Protein AF-A0A662GH34-F1 (afdb_monomer)

Solvent-accessible surface area (backbone atoms only — not comparable to full-atom values): 7128 Å² total; per-residue (Å²): 141,89,82,89,65,66,66,63,54,53,52,51,56,49,51,50,53,50,49,54,49,26,49,54,30,28,51,54,51,50,50,52,52,58,74,70,44,89,54,64,58,50,78,44,43,48,70,57,45,50,45,43,6,42,35,20,49,77,69,73,48,83,56,62,74,57,32,68,69,44,38,86,78,56,78,74,53,68,89,57,66,36,73,69,48,50,48,52,51,52,54,55,44,53,74,52,37,45,51,46,78,45,78,56,97,93,39,54,25,43,36,36,39,56,94,46,68,58,77,74,74,79,123

Secondary structure (DSSP, 8-state):
----SHHHHHHHHHHHHHHHHHHHHHHHHHHHHHHT-SSSEEEEEHHHHHHHHHHHHHHT---HHHHHHHGGG----TTTSSHHHHHHHHHHHHHHS-EEEEEETTEEEEEEEGGG-------

Sequence (123 aa):
MGRIRVGARMTLSWIEKVQDGVLNYVLKVAECIVAGARSRRVSVRVRSLVRYGYAAYVFGTLDFRRIRGLVSRVEPPSYIANRHFYGRVEEVLARRFDVRFEDRRGFRYAVFNREKVVFARVV

Radius of gyration: 16.09 Å; Cα contacts (8 Å, |Δi|>4): 139; chains: 1; bounding box: 42×28×54 Å

Nearest PDB structures (foldseek):
  6fmo-assembly4_D  TM=3.406E-01  e=3.708E-01  Trypanosoma cruzi
  3khm-assembly1_A  TM=3.613E-01  e=7.297E-01  Trypanosoma cruzi
  2x2n-assembly1_B  TM=3.152E-01  e=7.760E-01  Trypanosoma brucei
  2x2n-assembly2_C  TM=2.816E-01  e=1.436E+00  Trypanosoma brucei
  2wx2-assembly1_A  TM=2.983E-01  e=3.398E+00  Trypanosoma cruzi

Foldseek 3Di:
DDDDDPVVVVVVVVLVVLLVLLLVLLVLLVVVCLVPDPDQKDKDFLVVSSLLSNQCSVVVDSPSVVSVVRSVVDDDDPSSVDPVSSVVSVVVCVVQFPWDWDQDPNTIMTMGGNVDRPPPPPD

Structure (mmCIF, N/CA/C/O backbone):
data_AF-A0A662GH34-F1
#
_entry.id   AF-A0A662GH34-F1
#
loop_
_atom_site.group_PDB
_atom_site.id
_atom_site.type_symbol
_atom_site.label_atom_id
_atom_site.label_alt_id
_atom_site.label_comp_id
_atom_site.label_asym_id
_atom_site.label_entity_id
_atom_site.label_seq_id
_atom_site.pdbx_PDB_ins_code
_atom_site.Cartn_x
_atom_site.Cartn_y
_atom_site.Cartn_z
_atom_site.occupancy
_atom_site.B_iso_or_equiv
_atom_site.auth_seq_id
_atom_site.auth_comp_id
_atom_site.auth_asym_id
_atom_site.auth_atom_id
_atom_site.pdbx_PDB_model_num
ATOM 1 N N . MET A 1 1 ? 21.193 10.870 -38.861 1.00 40.69 1 MET A N 1
ATOM 2 C CA . MET A 1 1 ? 21.584 10.163 -37.619 1.00 40.69 1 MET A CA 1
ATOM 3 C C . MET A 1 1 ? 20.365 10.095 -36.693 1.00 40.69 1 MET A C 1
ATOM 5 O O . MET A 1 1 ? 20.106 11.034 -35.959 1.00 40.69 1 MET A O 1
ATOM 9 N N . GLY A 1 2 ? 19.533 9.056 -36.799 1.00 52.25 2 GLY A N 1
ATOM 10 C CA . GLY A 1 2 ? 18.280 8.946 -36.039 1.00 52.25 2 GLY A CA 1
ATOM 11 C C . GLY A 1 2 ? 18.196 7.592 -35.356 1.00 52.25 2 GLY A C 1
ATOM 12 O O . GLY A 1 2 ? 17.637 6.651 -35.906 1.00 52.25 2 GLY A O 1
ATOM 13 N N . ARG A 1 3 ? 18.795 7.469 -34.174 1.00 49.75 3 ARG A N 1
ATOM 14 C CA . ARG A 1 3 ? 18.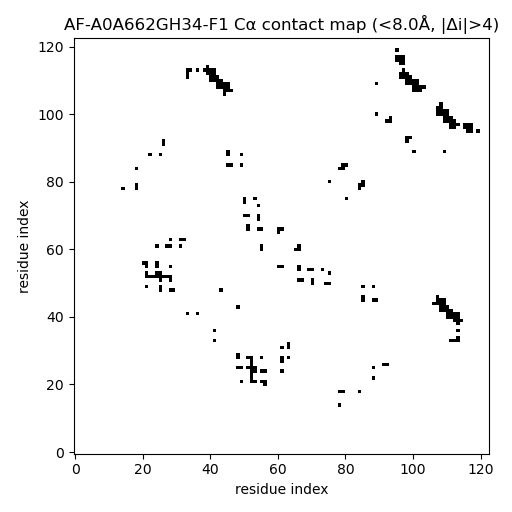610 6.313 -33.293 1.00 49.75 3 ARG A CA 1
ATOM 15 C C . ARG A 1 3 ? 18.230 6.840 -31.911 1.00 49.75 3 ARG A C 1
ATOM 17 O O . ARG A 1 3 ? 18.744 7.869 -31.495 1.00 49.75 3 ARG A O 1
ATOM 24 N N . ILE A 1 4 ? 17.376 6.084 -31.216 1.00 54.41 4 ILE A N 1
ATOM 25 C CA . ILE A 1 4 ? 16.930 6.262 -29.818 1.00 54.41 4 ILE A CA 1
ATOM 26 C C . ILE A 1 4 ? 15.664 7.135 -29.631 1.00 54.41 4 ILE A C 1
ATOM 28 O O . ILE A 1 4 ? 15.720 8.260 -29.152 1.00 54.41 4 ILE A O 1
ATOM 32 N N . ARG A 1 5 ? 14.479 6.578 -29.930 1.00 54.44 5 ARG A N 1
ATOM 33 C CA . ARG A 1 5 ? 13.199 6.990 -29.289 1.00 54.44 5 ARG A CA 1
ATOM 34 C C . ARG A 1 5 ? 12.259 5.826 -28.934 1.00 54.44 5 ARG A C 1
ATOM 36 O O . ARG A 1 5 ? 11.355 6.005 -28.126 1.00 54.44 5 ARG A O 1
ATOM 43 N N . VAL A 1 6 ? 12.481 4.625 -29.479 1.00 57.81 6 VAL A N 1
ATOM 44 C CA . VAL A 1 6 ? 11.587 3.468 -29.268 1.00 57.81 6 VAL A CA 1
ATOM 45 C C . VAL A 1 6 ? 11.796 2.816 -27.892 1.00 57.81 6 VAL A C 1
ATOM 47 O O . VAL A 1 6 ? 10.826 2.561 -27.183 1.00 57.81 6 VAL A O 1
ATOM 50 N N . GLY A 1 7 ? 13.052 2.635 -27.461 1.00 59.22 7 GLY A N 1
ATOM 51 C CA . GLY A 1 7 ? 13.373 1.980 -26.183 1.00 59.22 7 GLY A CA 1
ATOM 52 C C . GLY A 1 7 ? 12.870 2.736 -24.948 1.00 59.22 7 GLY A C 1
ATOM 53 O O . GLY A 1 7 ? 12.301 2.124 -24.052 1.00 59.22 7 GLY A O 1
ATOM 54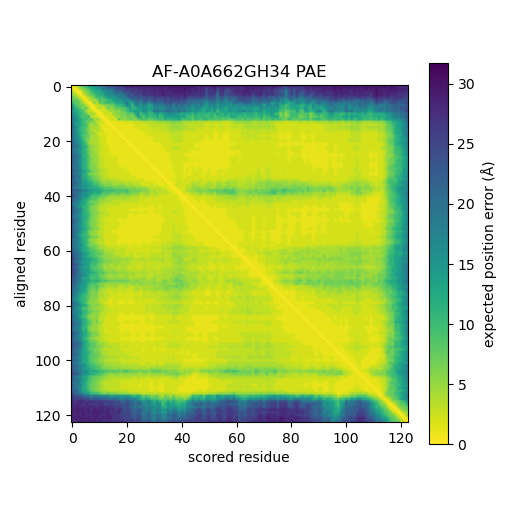 N N . ALA A 1 8 ? 12.991 4.068 -24.932 1.00 63.56 8 ALA A N 1
ATOM 55 C CA . ALA A 1 8 ? 12.528 4.901 -23.818 1.00 63.56 8 ALA A CA 1
ATOM 56 C C . ALA A 1 8 ? 10.994 4.908 -23.672 1.00 63.56 8 ALA A C 1
ATOM 58 O O . ALA A 1 8 ? 10.466 4.929 -22.566 1.00 63.56 8 ALA A O 1
ATOM 59 N N . ARG A 1 9 ? 10.256 4.857 -24.789 1.00 67.44 9 ARG A N 1
ATOM 60 C CA . ARG A 1 9 ? 8.787 4.811 -24.761 1.00 67.44 9 ARG A CA 1
ATOM 61 C C . ARG A 1 9 ? 8.274 3.469 -24.231 1.00 67.44 9 ARG A C 1
ATOM 63 O O . ARG A 1 9 ? 7.294 3.435 -23.494 1.00 67.44 9 ARG A O 1
ATOM 70 N N . MET A 1 10 ? 8.957 2.375 -24.572 1.00 65.88 10 MET A N 1
ATOM 71 C CA . MET A 1 10 ? 8.640 1.041 -24.054 1.00 65.88 10 MET A CA 1
ATOM 72 C C . MET A 1 10 ? 8.950 0.896 -22.562 1.00 65.88 10 MET A C 1
ATOM 74 O O . MET A 1 10 ? 8.146 0.311 -21.838 1.00 65.88 10 MET A O 1
ATOM 78 N N . THR A 1 11 ? 10.077 1.434 -22.084 1.00 72.12 11 THR A N 1
ATOM 79 C CA . THR A 1 11 ? 10.417 1.385 -20.654 1.00 72.12 11 THR A CA 1
ATOM 80 C C . THR A 1 11 ? 9.448 2.208 -19.816 1.00 72.12 11 THR A C 1
ATOM 82 O O . THR A 1 11 ? 9.009 1.727 -18.775 1.00 72.12 11 THR A O 1
ATOM 85 N N . LEU A 1 12 ? 9.043 3.393 -20.288 1.00 76.81 12 LEU A N 1
ATOM 86 C CA . LEU A 1 12 ? 8.003 4.191 -19.632 1.00 76.81 12 LEU A CA 1
ATOM 87 C C . LEU A 1 12 ? 6.668 3.437 -19.567 1.00 76.81 12 LEU A C 1
ATOM 89 O O . LEU A 1 12 ? 6.124 3.292 -18.476 1.00 76.81 12 LEU A O 1
ATOM 93 N N . SER A 1 13 ? 6.212 2.846 -20.679 1.00 85.62 13 SER A N 1
ATOM 94 C CA . SER A 1 13 ? 4.972 2.053 -20.687 1.00 85.62 13 SER A CA 1
ATOM 95 C C . SER A 1 13 ? 5.020 0.867 -19.719 1.00 85.62 13 SER A C 1
ATOM 97 O O . SER A 1 13 ? 4.017 0.529 -19.090 1.00 85.62 13 SER A O 1
ATOM 99 N N . TRP A 1 14 ? 6.173 0.209 -19.591 1.00 90.69 14 TRP A N 1
ATOM 100 C CA . TRP A 1 14 ? 6.320 -0.911 -18.668 1.00 90.69 14 TRP A CA 1
ATOM 101 C C . TRP A 1 14 ? 6.311 -0.450 -17.208 1.00 90.69 14 TRP A C 1
ATOM 103 O O . TRP A 1 14 ? 5.618 -1.053 -16.390 1.00 90.69 14 TRP A O 1
ATOM 113 N N . ILE A 1 15 ? 7.017 0.639 -16.886 1.00 93.06 15 ILE A N 1
ATOM 114 C CA . ILE A 1 15 ? 7.015 1.231 -15.540 1.00 93.06 15 ILE A CA 1
ATOM 115 C C . ILE A 1 15 ? 5.594 1.621 -15.134 1.00 93.06 15 ILE A C 1
ATOM 117 O O . ILE A 1 15 ? 5.190 1.322 -14.014 1.00 93.06 15 ILE A O 1
ATOM 121 N N . GLU A 1 16 ? 4.829 2.238 -16.035 1.00 93.12 16 GLU A N 1
ATOM 122 C CA . GLU A 1 16 ? 3.428 2.598 -15.796 1.00 93.12 16 GLU A CA 1
ATOM 123 C C . GLU A 1 16 ? 2.580 1.361 -15.479 1.00 93.12 16 GLU A C 1
ATOM 125 O O . GLU A 1 16 ? 1.896 1.333 -14.458 1.00 93.12 16 GLU A O 1
ATOM 130 N N . LYS A 1 17 ? 2.708 0.286 -16.269 1.00 94.81 17 LYS A N 1
ATOM 131 C CA . LYS A 1 17 ? 2.001 -0.981 -16.009 1.00 94.81 17 LYS A CA 1
ATOM 132 C C . LYS A 1 17 ? 2.360 -1.586 -14.652 1.00 94.81 17 LYS A C 1
ATOM 134 O O . LYS A 1 17 ? 1.479 -2.071 -13.943 1.00 94.81 17 LYS A O 1
ATOM 139 N N . VAL A 1 18 ? 3.639 -1.559 -14.275 1.00 96.06 18 VAL A N 1
ATOM 140 C CA . VAL A 1 18 ? 4.085 -2.045 -12.961 1.00 96.06 18 VAL A CA 1
ATOM 141 C C . VAL A 1 18 ? 3.531 -1.163 -11.848 1.00 96.06 18 VAL A C 1
ATOM 143 O O . VAL A 1 18 ? 3.019 -1.685 -10.861 1.00 96.06 18 VAL A O 1
ATOM 146 N N . GLN A 1 19 ? 3.592 0.161 -12.000 1.00 97.44 19 GLN A N 1
ATOM 147 C CA . GLN A 1 19 ? 3.021 1.106 -11.043 1.00 97.44 19 GLN A CA 1
ATOM 148 C C . GLN A 1 19 ? 1.528 0.852 -10.839 1.00 97.44 19 GLN A C 1
ATOM 150 O O . GLN A 1 19 ? 1.092 0.753 -9.695 1.00 97.44 19 GLN A O 1
ATOM 155 N N . ASP A 1 20 ? 0.760 0.690 -11.912 1.00 97.56 20 ASP A N 1
ATOM 156 C CA . ASP A 1 20 ? -0.678 0.430 -11.836 1.00 97.56 20 ASP A CA 1
ATOM 157 C C . ASP A 1 20 ? -0.976 -0.926 -11.179 1.00 97.56 20 ASP A C 1
ATOM 159 O O . ASP A 1 20 ? -1.871 -1.036 -10.336 1.00 97.56 20 ASP A O 1
ATOM 163 N N . GLY A 1 21 ? -0.170 -1.949 -11.483 1.00 97.62 21 GLY A N 1
ATOM 164 C CA . GLY A 1 21 ? -0.228 -3.246 -10.813 1.00 97.62 21 GLY A CA 1
ATOM 165 C C . GLY A 1 21 ? 0.009 -3.129 -9.305 1.00 97.62 21 GLY A C 1
ATOM 166 O O . GLY A 1 21 ? -0.812 -3.584 -8.507 1.00 97.62 21 GLY A O 1
ATOM 167 N N . VAL A 1 22 ? 1.092 -2.466 -8.899 1.00 97.88 22 VAL A N 1
ATOM 168 C CA . VAL A 1 22 ? 1.426 -2.234 -7.485 1.00 97.88 22 VAL A CA 1
ATOM 169 C C . VAL A 1 22 ? 0.346 -1.400 -6.797 1.00 97.88 22 VAL A C 1
ATOM 171 O O . VAL A 1 22 ? -0.037 -1.717 -5.674 1.00 97.88 22 VAL A O 1
ATOM 174 N N . LEU A 1 23 ? -0.189 -0.377 -7.464 1.00 98.06 23 LEU A N 1
ATOM 175 C CA . LEU A 1 23 ? -1.257 0.478 -6.947 1.00 98.06 23 LEU A CA 1
ATOM 176 C C . LEU A 1 23 ? -2.527 -0.328 -6.643 1.00 98.06 23 LEU A C 1
ATOM 178 O O . LEU A 1 23 ? -3.121 -0.171 -5.577 1.00 98.06 23 LEU A O 1
ATOM 182 N N . ASN A 1 24 ? -2.903 -1.254 -7.528 1.00 97.50 24 ASN A N 1
ATOM 183 C CA . ASN A 1 24 ? -4.024 -2.162 -7.297 1.00 97.50 24 ASN A CA 1
ATOM 184 C C . ASN A 1 24 ? -3.795 -3.058 -6.067 1.00 97.50 24 ASN A C 1
ATOM 186 O O . ASN A 1 24 ? -4.688 -3.228 -5.238 1.00 97.50 24 ASN A O 1
ATOM 190 N N . TYR A 1 25 ? -2.586 -3.602 -5.901 1.00 97.81 25 TYR A N 1
ATOM 191 C CA . TYR A 1 25 ? -2.250 -4.386 -4.709 1.00 97.81 25 TYR A CA 1
ATOM 192 C C . TYR A 1 25 ? -2.218 -3.538 -3.432 1.00 97.81 25 TYR A C 1
ATOM 194 O O . TYR A 1 25 ? -2.673 -4.008 -2.393 1.00 97.81 25 TYR A O 1
ATOM 202 N N . VAL A 1 26 ? -1.754 -2.287 -3.496 1.00 97.75 26 VAL A N 1
ATOM 203 C CA . VAL A 1 26 ? -1.840 -1.332 -2.379 1.00 97.75 26 VAL A CA 1
ATOM 204 C C . VAL A 1 26 ? -3.290 -1.153 -1.926 1.00 97.75 26 VAL A C 1
ATOM 206 O O . VAL A 1 26 ? -3.561 -1.246 -0.728 1.00 97.75 26 VAL A O 1
ATOM 209 N N . LEU A 1 27 ? -4.222 -0.953 -2.865 1.00 96.62 27 LEU A N 1
ATOM 210 C CA . LEU A 1 27 ? -5.648 -0.818 -2.556 1.00 96.62 27 LE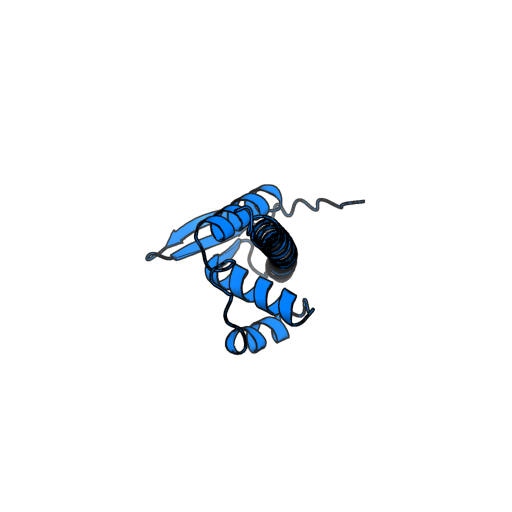U A CA 1
ATOM 211 C C . LEU A 1 27 ? -6.201 -2.081 -1.891 1.00 96.62 27 LEU A C 1
ATOM 213 O O . LEU A 1 27 ? -6.794 -1.988 -0.822 1.00 96.62 27 LEU A O 1
ATOM 217 N N . LYS A 1 28 ? -5.944 -3.262 -2.461 1.00 95.81 28 LYS A N 1
ATOM 218 C CA . LYS A 1 28 ? -6.404 -4.542 -1.896 1.00 95.81 28 LYS A CA 1
ATOM 219 C C . LYS A 1 28 ? -5.843 -4.795 -0.496 1.00 95.81 28 LYS A C 1
ATOM 221 O O . LYS A 1 28 ? -6.565 -5.224 0.398 1.00 95.81 28 LYS A O 1
ATOM 226 N N . VAL A 1 29 ? -4.565 -4.486 -0.270 1.00 95.88 29 VAL A N 1
ATOM 227 C CA . VAL A 1 29 ? -3.955 -4.586 1.063 1.00 95.88 29 VAL A CA 1
ATOM 228 C C . VAL A 1 29 ? -4.612 -3.610 2.040 1.00 95.88 29 VAL A C 1
ATOM 230 O O . VAL A 1 29 ? -4.871 -3.987 3.182 1.00 95.88 29 VAL A O 1
ATOM 233 N N . ALA A 1 30 ? -4.908 -2.379 1.614 1.00 95.31 30 ALA A N 1
ATOM 234 C CA . ALA A 1 30 ? -5.636 -1.422 2.441 1.00 95.31 30 ALA A CA 1
ATOM 235 C C . ALA A 1 30 ? -7.035 -1.947 2.810 1.00 95.31 30 ALA A C 1
ATOM 237 O O . ALA A 1 30 ? -7.399 -1.893 3.984 1.00 95.31 30 ALA A O 1
ATOM 238 N N . GLU A 1 31 ? -7.773 -2.540 1.862 1.00 93.38 31 GLU A N 1
ATOM 239 C CA . GLU A 1 31 ? -9.062 -3.200 2.131 1.00 93.38 31 GLU A CA 1
ATOM 240 C C . GLU A 1 31 ? -8.919 -4.304 3.180 1.00 93.38 31 GLU A C 1
ATOM 242 O O . GLU A 1 31 ? -9.673 -4.319 4.151 1.00 93.38 31 GLU A O 1
ATOM 247 N N . CYS A 1 32 ? -7.918 -5.182 3.050 1.00 92.56 32 CYS A N 1
ATOM 248 C CA . CYS A 1 32 ? -7.662 -6.236 4.033 1.00 92.56 32 CYS A CA 1
ATOM 249 C C . CYS A 1 32 ? -7.363 -5.671 5.431 1.00 92.56 32 CYS A C 1
ATOM 251 O O . CYS A 1 32 ? -7.860 -6.198 6.428 1.00 92.56 32 CYS A O 1
ATOM 253 N N . ILE A 1 33 ? -6.566 -4.600 5.520 1.00 92.19 33 ILE A N 1
ATOM 254 C CA . ILE A 1 33 ? -6.236 -3.954 6.797 1.00 92.19 33 ILE A CA 1
ATOM 255 C C . ILE A 1 33 ? -7.490 -3.344 7.433 1.00 92.19 33 ILE A C 1
ATOM 257 O O . ILE A 1 33 ? -7.727 -3.551 8.623 1.00 92.19 33 ILE A O 1
ATOM 261 N N . VAL A 1 34 ? -8.289 -2.607 6.659 1.00 92.00 34 VAL A N 1
ATOM 262 C CA . VAL A 1 34 ? -9.503 -1.941 7.153 1.00 92.00 34 VAL A CA 1
ATOM 263 C C . VAL A 1 34 ? -10.573 -2.963 7.542 1.00 92.00 34 VAL A C 1
ATOM 265 O O . VAL A 1 34 ? -11.175 -2.836 8.607 1.00 92.00 34 VAL A O 1
ATOM 268 N N . ALA A 1 35 ? -10.779 -4.008 6.739 1.00 88.62 35 ALA A N 1
ATOM 269 C CA . ALA A 1 35 ? -11.742 -5.069 7.031 1.00 88.62 35 ALA A CA 1
ATOM 270 C C . ALA A 1 35 ? -11.343 -5.900 8.264 1.00 88.62 35 ALA A C 1
ATOM 272 O O . ALA A 1 35 ? -12.202 -6.280 9.059 1.00 88.62 35 ALA A O 1
ATOM 273 N N . GLY A 1 36 ? -10.042 -6.152 8.455 1.00 88.12 36 GLY A N 1
ATOM 274 C CA . GLY A 1 36 ? -9.503 -6.882 9.608 1.00 88.12 36 GLY A CA 1
ATOM 275 C C . GLY A 1 36 ? -9.341 -6.044 10.883 1.00 88.12 36 GLY A C 1
ATOM 276 O O . GLY A 1 36 ? -8.965 -6.576 11.931 1.00 88.12 36 GLY A O 1
ATOM 277 N N . ALA A 1 37 ? -9.596 -4.737 10.819 1.00 88.06 37 ALA A N 1
ATOM 278 C CA . ALA A 1 37 ? -9.429 -3.820 11.935 1.00 88.06 37 ALA A CA 1
ATOM 279 C C . ALA A 1 37 ? -10.462 -4.048 13.049 1.00 88.06 37 ALA A C 1
ATOM 281 O O . ALA A 1 37 ? -11.670 -3.984 12.818 1.00 88.06 37 ALA A O 1
ATOM 282 N N . ARG A 1 38 ? -9.996 -4.213 14.294 1.00 86.50 38 ARG A N 1
ATOM 283 C CA . ARG A 1 38 ? -10.881 -4.237 15.478 1.00 86.50 38 ARG A CA 1
ATOM 284 C C . ARG A 1 38 ? -11.341 -2.839 15.897 1.00 86.50 38 ARG A C 1
ATOM 286 O O . ARG A 1 38 ? -12.461 -2.677 16.365 1.00 86.50 38 ARG A O 1
ATOM 293 N N . SER A 1 39 ? -10.482 -1.839 15.723 1.00 87.25 39 SER A N 1
ATOM 294 C CA . SER A 1 39 ? -10.761 -0.450 16.089 1.00 87.25 39 SER A CA 1
ATOM 295 C C . SER A 1 39 ? -11.572 0.269 15.011 1.00 87.25 39 SER A C 1
ATOM 297 O O . SER A 1 39 ? -11.429 -0.019 13.824 1.00 87.25 39 SER A O 1
ATOM 299 N N . ARG A 1 40 ? -12.362 1.275 15.417 1.00 87.44 40 ARG A N 1
ATOM 300 C CA . ARG A 1 40 ? -13.088 2.164 14.486 1.00 87.44 40 ARG A CA 1
ATOM 301 C C . ARG A 1 40 ? -12.152 2.924 13.545 1.00 87.44 40 ARG A C 1
ATOM 303 O O . ARG A 1 40 ? -12.512 3.199 12.407 1.00 87.44 40 ARG A O 1
ATOM 310 N N . ARG A 1 41 ? -10.945 3.242 14.024 1.00 92.19 41 ARG A N 1
ATOM 311 C CA . ARG A 1 41 ? -9.889 3.902 13.253 1.00 92.19 41 ARG A CA 1
ATOM 312 C C . ARG A 1 41 ? -8.647 3.031 13.181 1.00 92.19 41 ARG A C 1
ATOM 314 O O . ARG A 1 41 ? -8.249 2.447 14.189 1.00 92.19 41 ARG A O 1
ATOM 321 N N . VAL A 1 42 ? -8.005 3.010 12.016 1.00 94.75 42 VAL A N 1
ATOM 322 C CA . VAL A 1 42 ? -6.704 2.363 11.810 1.00 94.75 42 VAL A CA 1
ATOM 323 C C . VAL A 1 42 ? -5.759 3.306 11.094 1.00 94.75 42 VAL A C 1
ATOM 325 O O . VAL A 1 42 ? -6.094 3.874 10.063 1.00 94.75 42 VAL A O 1
ATOM 328 N N . SER A 1 43 ? -4.556 3.456 11.642 1.00 95.38 43 SER A N 1
ATOM 329 C CA . SER A 1 43 ? -3.495 4.269 11.052 1.00 95.38 43 SER A CA 1
ATOM 330 C C . SER A 1 43 ? -2.392 3.377 10.495 1.00 95.38 43 SER A C 1
ATOM 332 O O . SER A 1 43 ? -1.852 2.534 11.210 1.00 95.38 43 SER A O 1
ATOM 334 N N . VAL A 1 44 ? -2.007 3.598 9.241 1.00 95.88 44 VAL A N 1
ATOM 335 C CA . VAL A 1 44 ? -0.891 2.902 8.584 1.00 95.88 44 VAL A CA 1
ATOM 336 C C . VAL A 1 44 ? 0.009 3.936 7.927 1.00 95.88 44 VAL A C 1
ATOM 338 O O . VAL A 1 44 ? -0.476 4.859 7.281 1.00 95.88 44 VAL A O 1
ATOM 341 N N . ARG A 1 45 ? 1.333 3.806 8.064 1.00 97.31 45 ARG A N 1
ATOM 342 C CA . ARG A 1 45 ? 2.263 4.669 7.315 1.00 97.31 45 ARG A CA 1
ATOM 343 C C . ARG A 1 45 ? 2.085 4.425 5.821 1.00 97.31 45 ARG A C 1
ATOM 345 O O . ARG A 1 45 ? 2.134 3.270 5.398 1.00 97.31 45 ARG A O 1
ATOM 352 N N . VAL A 1 46 ? 1.999 5.489 5.023 1.00 97.75 46 VAL A N 1
ATOM 353 C CA . VAL A 1 46 ? 1.878 5.379 3.556 1.00 97.75 46 VAL A CA 1
ATOM 354 C C . VAL A 1 46 ? 3.050 4.573 2.988 1.00 97.75 46 VAL A C 1
ATOM 356 O O . VAL A 1 46 ? 2.849 3.631 2.228 1.00 97.75 46 VAL A O 1
ATOM 359 N N . ARG A 1 47 ? 4.275 4.829 3.471 1.00 96.31 47 ARG A N 1
ATOM 360 C CA . ARG A 1 47 ? 5.473 4.050 3.109 1.00 96.31 47 ARG A CA 1
ATOM 361 C C . ARG A 1 47 ? 5.331 2.554 3.386 1.00 96.31 47 ARG A C 1
ATOM 363 O O . ARG A 1 47 ? 5.732 1.741 2.559 1.00 96.31 47 ARG A O 1
ATOM 370 N N . SER A 1 48 ? 4.781 2.179 4.539 1.00 96.12 48 SER A N 1
ATOM 371 C CA . SER A 1 48 ? 4.576 0.767 4.878 1.00 96.12 48 SER A CA 1
ATOM 372 C C . SER A 1 48 ? 3.530 0.135 3.971 1.00 96.12 48 SER A C 1
ATOM 374 O O . SER A 1 48 ? 3.735 -0.976 3.497 1.00 96.12 48 SER A O 1
ATOM 376 N N . LEU A 1 49 ? 2.450 0.859 3.681 1.00 96.69 49 LEU A N 1
ATOM 377 C CA . LEU A 1 49 ? 1.398 0.388 2.791 1.00 96.69 49 LEU A CA 1
ATOM 378 C C . LEU A 1 49 ? 1.919 0.157 1.363 1.00 96.69 49 LEU A C 1
ATOM 380 O O . LEU A 1 49 ? 1.642 -0.889 0.783 1.00 96.69 49 LEU A O 1
ATOM 384 N N . VAL A 1 50 ? 2.756 1.063 0.843 1.00 97.81 50 VAL A N 1
ATOM 385 C CA . VAL A 1 50 ? 3.452 0.887 -0.444 1.00 97.81 50 VAL A CA 1
ATOM 386 C C . VAL A 1 50 ? 4.348 -0.351 -0.426 1.00 97.81 50 VAL A C 1
ATOM 388 O O . VAL A 1 50 ? 4.299 -1.151 -1.356 1.00 97.81 50 VAL A O 1
ATOM 391 N N . ARG A 1 51 ? 5.134 -0.560 0.642 1.00 97.12 51 ARG A N 1
ATOM 392 C CA . ARG A 1 51 ? 5.971 -1.766 0.776 1.00 97.12 51 ARG A CA 1
ATOM 393 C C . ARG A 1 51 ? 5.136 -3.046 0.800 1.00 97.12 51 ARG A C 1
ATOM 395 O O . ARG A 1 51 ? 5.515 -4.017 0.152 1.00 97.12 51 ARG A O 1
ATOM 402 N N . TYR A 1 52 ? 4.010 -3.047 1.513 1.00 97.06 52 TYR A N 1
ATOM 4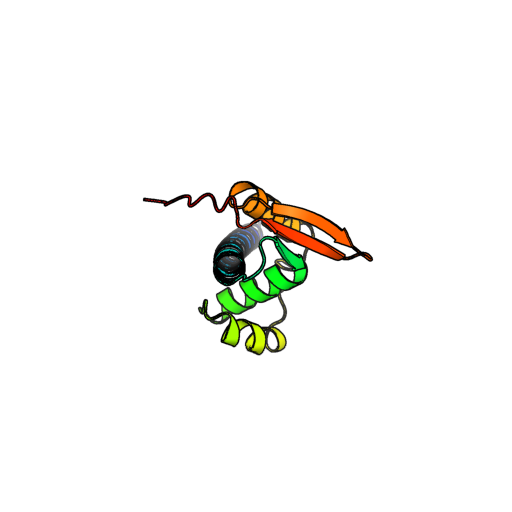03 C CA . TYR A 1 52 ? 3.098 -4.190 1.535 1.00 97.06 52 TYR A CA 1
ATOM 404 C C . TYR A 1 52 ? 2.491 -4.457 0.158 1.00 97.06 52 TYR A C 1
ATOM 406 O O . TYR A 1 52 ? 2.503 -5.602 -0.281 1.00 97.06 52 TYR A O 1
ATOM 414 N N . GLY A 1 53 ? 2.019 -3.422 -0.541 1.00 97.38 53 GLY A N 1
ATOM 415 C CA . GLY A 1 53 ? 1.467 -3.560 -1.888 1.00 97.38 53 GLY A CA 1
ATOM 416 C C . GLY A 1 53 ? 2.499 -4.033 -2.912 1.00 97.38 53 GLY A C 1
ATOM 417 O O . GLY A 1 53 ? 2.198 -4.909 -3.714 1.00 97.38 53 GLY A O 1
ATOM 418 N N . TYR A 1 54 ? 3.739 -3.536 -2.845 1.00 97.94 54 TYR A N 1
ATOM 419 C CA . TYR A 1 54 ? 4.819 -4.003 -3.718 1.00 97.94 54 TYR A CA 1
ATOM 420 C C . TYR A 1 54 ? 5.176 -5.470 -3.453 1.00 97.94 54 TYR A C 1
ATOM 422 O O . TYR A 1 54 ? 5.269 -6.256 -4.390 1.00 97.94 54 TYR A O 1
ATOM 430 N N . ALA A 1 55 ? 5.312 -5.870 -2.185 1.00 97.38 55 ALA A N 1
ATOM 431 C CA . ALA A 1 55 ? 5.548 -7.271 -1.841 1.00 97.38 55 ALA A CA 1
ATOM 432 C C . ALA A 1 55 ? 4.391 -8.169 -2.305 1.00 97.38 55 ALA A C 1
ATOM 434 O O . ALA A 1 55 ? 4.623 -9.209 -2.915 1.00 97.38 55 ALA A O 1
ATOM 435 N N . ALA A 1 56 ? 3.148 -7.749 -2.079 1.00 97.12 56 ALA A N 1
ATOM 436 C CA . ALA A 1 56 ? 1.963 -8.464 -2.541 1.00 97.12 56 ALA A CA 1
ATOM 437 C C . ALA A 1 56 ? 1.936 -8.624 -4.071 1.00 97.12 56 ALA A C 1
ATOM 439 O O . ALA A 1 56 ? 1.621 -9.706 -4.559 1.00 97.12 56 ALA A O 1
ATOM 440 N N . TYR A 1 57 ? 2.329 -7.583 -4.813 1.00 97.44 57 TYR A N 1
ATOM 441 C CA . TYR A 1 57 ? 2.463 -7.611 -6.270 1.00 97.44 57 TYR A CA 1
ATOM 442 C C . TYR A 1 57 ? 3.539 -8.599 -6.735 1.00 97.44 57 TYR A C 1
ATOM 444 O O . TYR A 1 57 ? 3.261 -9.442 -7.583 1.00 97.44 57 TYR A O 1
ATOM 452 N N . VAL A 1 58 ? 4.743 -8.539 -6.153 1.00 96.38 58 VAL A N 1
ATOM 453 C CA . VAL A 1 58 ? 5.870 -9.413 -6.526 1.00 96.38 58 VAL A CA 1
ATOM 454 C C . VAL A 1 58 ? 5.573 -10.882 -6.221 1.00 96.38 58 VAL A C 1
ATOM 456 O O . VAL A 1 58 ? 5.890 -11.753 -7.025 1.00 96.38 58 VAL A O 1
ATOM 459 N N . PHE A 1 59 ? 4.962 -11.165 -5.069 1.00 95.06 59 PHE A N 1
ATOM 460 C CA . PHE A 1 59 ? 4.705 -12.534 -4.611 1.00 95.06 59 PHE A CA 1
ATOM 461 C C . PHE A 1 59 ? 3.299 -13.054 -4.950 1.00 95.06 59 PHE A C 1
ATOM 463 O O . PHE A 1 59 ? 2.972 -14.181 -4.586 1.00 95.06 59 PHE A O 1
ATOM 470 N N . GLY A 1 60 ? 2.456 -12.251 -5.606 1.00 94.50 60 GLY A N 1
ATOM 471 C CA . GLY A 1 60 ? 1.115 -12.650 -6.040 1.00 94.50 60 GLY A CA 1
ATOM 472 C C . GLY A 1 60 ? 0.182 -13.080 -4.903 1.00 94.50 60 GLY A C 1
ATOM 473 O O . GLY A 1 60 ? -0.589 -14.023 -5.064 1.00 94.50 60 GLY A O 1
ATOM 474 N N . THR A 1 61 ? 0.257 -12.442 -3.730 1.00 92.88 61 THR A N 1
ATOM 475 C CA . THR A 1 61 ? -0.524 -12.855 -2.550 1.00 92.88 61 THR A CA 1
ATOM 476 C C . THR A 1 61 ? -1.170 -11.680 -1.827 1.00 92.88 61 THR A C 1
ATOM 478 O O . THR A 1 61 ? -0.586 -10.606 -1.733 1.00 92.88 61 THR A O 1
ATOM 481 N N . LEU A 1 62 ? -2.373 -11.902 -1.288 1.00 91.38 62 LEU A N 1
ATOM 482 C CA . LEU A 1 62 ? -3.107 -10.965 -0.426 1.00 91.38 62 LEU A CA 1
ATOM 483 C C . LEU A 1 62 ? -3.184 -11.441 1.032 1.00 91.38 62 LEU A C 1
ATOM 485 O O . LEU A 1 62 ? -3.811 -10.785 1.863 1.00 91.38 62 LEU A O 1
ATOM 489 N N . ASP A 1 63 ? -2.539 -12.562 1.371 1.00 89.94 63 ASP A N 1
ATOM 490 C CA . ASP A 1 63 ? -2.443 -13.002 2.762 1.00 89.94 63 ASP A CA 1
ATOM 491 C C . ASP A 1 63 ? -1.560 -12.017 3.537 1.00 89.94 63 ASP A C 1
ATOM 493 O O . ASP A 1 63 ? -0.328 -12.057 3.480 1.00 89.94 63 ASP A O 1
ATOM 497 N N . PHE A 1 64 ? -2.201 -11.122 4.289 1.00 85.12 64 PHE A N 1
ATOM 498 C CA . PHE A 1 64 ? -1.517 -10.059 5.016 1.00 85.12 64 PHE A CA 1
ATOM 499 C C . PHE A 1 64 ? -0.509 -10.580 6.051 1.00 85.12 64 PHE A C 1
ATOM 501 O O . PHE A 1 64 ? 0.495 -9.915 6.325 1.00 85.12 64 PHE A O 1
ATOM 508 N N . ARG A 1 65 ? -0.716 -11.778 6.621 1.00 86.50 65 ARG A N 1
ATOM 509 C CA . ARG A 1 65 ? 0.265 -12.379 7.539 1.00 86.50 65 ARG A CA 1
ATOM 510 C C . ARG A 1 65 ? 1.535 -12.748 6.782 1.00 86.50 65 ARG A C 1
ATOM 512 O O . ARG A 1 65 ? 2.622 -12.410 7.249 1.00 86.50 65 ARG A O 1
ATOM 519 N N . ARG A 1 66 ? 1.396 -13.355 5.600 1.00 89.00 66 ARG A N 1
ATOM 520 C CA . ARG A 1 66 ? 2.527 -13.669 4.715 1.00 89.00 66 ARG A CA 1
ATOM 521 C C . ARG A 1 66 ? 3.209 -12.409 4.199 1.00 89.00 66 ARG A C 1
ATOM 523 O O . ARG A 1 66 ? 4.424 -12.301 4.323 1.00 89.00 66 ARG A O 1
ATOM 530 N N . ILE A 1 67 ? 2.447 -11.426 3.712 1.00 91.81 67 ILE A N 1
ATOM 531 C CA . ILE A 1 67 ? 2.988 -10.158 3.193 1.00 91.81 67 ILE A CA 1
ATOM 532 C C . ILE A 1 67 ? 3.918 -9.500 4.218 1.00 91.81 67 ILE A C 1
ATOM 534 O O . ILE A 1 67 ? 5.029 -9.106 3.867 1.00 91.81 67 ILE A O 1
ATOM 538 N N . ARG A 1 68 ? 3.513 -9.424 5.496 1.00 86.56 68 ARG A N 1
ATOM 539 C CA . ARG A 1 68 ? 4.351 -8.830 6.554 1.00 86.56 68 ARG A CA 1
ATOM 540 C C . ARG A 1 68 ? 5.711 -9.518 6.705 1.00 86.56 68 ARG A C 1
ATOM 542 O O . ARG A 1 68 ? 6.692 -8.821 6.939 1.00 86.56 68 ARG A O 1
ATOM 549 N N . GLY A 1 69 ? 5.773 -10.841 6.545 1.00 89.81 69 GLY A N 1
ATOM 550 C CA . GLY A 1 69 ? 7.028 -11.600 6.577 1.00 89.81 69 GLY A CA 1
ATOM 551 C C . GLY A 1 69 ? 7.860 -11.487 5.294 1.00 89.81 69 GLY A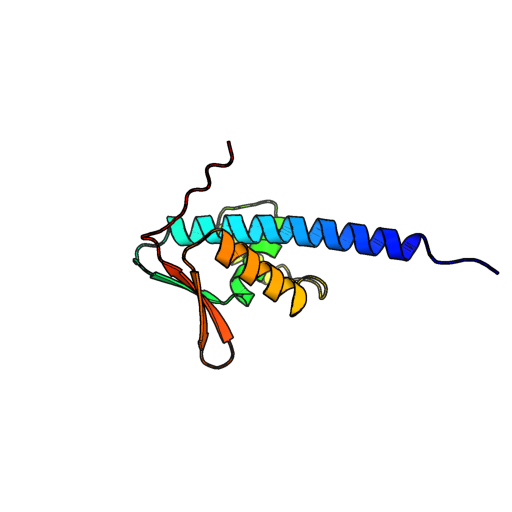 C 1
ATOM 552 O O . GLY A 1 69 ? 9.069 -11.687 5.330 1.00 89.81 69 GLY A O 1
ATOM 553 N N . LEU A 1 70 ? 7.231 -11.148 4.165 1.00 90.50 70 LEU A N 1
ATOM 554 C CA . LEU A 1 70 ? 7.8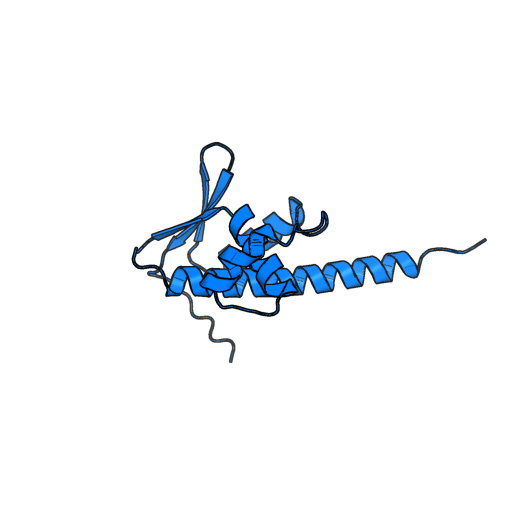85 -11.042 2.857 1.00 90.50 70 LEU A CA 1
ATOM 555 C C . LEU A 1 70 ? 8.491 -9.660 2.583 1.00 90.50 70 LEU A C 1
ATOM 557 O O . LEU A 1 70 ? 9.393 -9.547 1.760 1.00 90.50 70 LEU A O 1
ATOM 561 N N . VAL A 1 71 ? 8.047 -8.611 3.279 1.00 90.62 71 VAL A N 1
ATOM 562 C CA . VAL A 1 71 ? 8.520 -7.227 3.060 1.00 90.62 71 VAL A CA 1
ATOM 563 C C . VAL A 1 71 ? 10.020 -7.047 3.287 1.00 90.62 71 VAL A C 1
ATOM 565 O O . VAL A 1 71 ? 10.622 -6.171 2.670 1.00 90.62 71 VAL A O 1
ATOM 568 N N . SER A 1 72 ? 10.638 -7.854 4.149 1.00 86.50 72 SER A N 1
ATOM 569 C CA . SER A 1 72 ? 12.092 -7.833 4.360 1.00 86.50 72 SER A CA 1
ATOM 570 C C . SER A 1 72 ? 12.882 -8.426 3.191 1.00 86.50 72 SER A C 1
ATOM 572 O O . SER A 1 72 ? 14.083 -8.204 3.105 1.00 86.50 72 SER A O 1
ATOM 574 N N . ARG A 1 73 ? 12.227 -9.169 2.289 1.00 89.44 73 ARG A N 1
ATOM 575 C CA . ARG A 1 73 ? 12.858 -9.846 1.145 1.00 89.44 73 ARG A CA 1
ATOM 576 C C . ARG A 1 73 ? 12.821 -9.023 -0.140 1.00 89.44 73 ARG A C 1
ATOM 578 O O . ARG A 1 73 ? 13.401 -9.445 -1.133 1.00 89.44 73 ARG A O 1
ATOM 585 N N . VAL A 1 74 ? 12.110 -7.894 -0.144 1.00 90.69 74 VAL A N 1
ATOM 586 C CA . VAL A 1 74 ? 11.935 -7.052 -1.332 1.00 90.69 74 VAL A CA 1
ATOM 587 C C . VAL A 1 74 ? 12.063 -5.571 -0.993 1.00 90.69 74 VAL A C 1
ATOM 589 O O . VAL A 1 74 ? 11.448 -5.058 -0.054 1.00 90.69 74 VAL A O 1
ATOM 592 N N . GLU A 1 75 ? 12.835 -4.871 -1.815 1.00 91.94 75 GLU A N 1
ATOM 593 C CA . GLU A 1 75 ? 12.976 -3.419 -1.776 1.00 91.94 75 GLU A CA 1
ATOM 594 C C . GLU A 1 75 ? 12.209 -2.837 -2.974 1.00 91.94 75 GLU A C 1
ATOM 596 O O . GLU A 1 75 ? 12.467 -3.241 -4.114 1.00 91.94 75 GLU A O 1
ATOM 601 N N . PRO A 1 76 ? 11.243 -1.923 -2.766 1.00 94.31 76 PRO A N 1
ATOM 602 C CA . PRO A 1 76 ? 10.589 -1.259 -3.882 1.00 94.31 76 PRO A CA 1
ATOM 603 C C . PRO A 1 76 ? 11.607 -0.443 -4.697 1.00 94.31 76 PRO A C 1
ATOM 605 O O . PRO A 1 76 ? 12.351 0.349 -4.115 1.00 94.31 76 PRO A O 1
ATOM 608 N N . PRO A 1 77 ? 11.633 -0.582 -6.031 1.00 95.88 77 PRO A N 1
ATOM 609 C CA . PRO A 1 77 ? 12.545 0.165 -6.890 1.00 95.88 77 PRO A CA 1
ATOM 610 C C . PRO A 1 77 ? 12.208 1.661 -6.879 1.00 95.88 77 PRO A C 1
ATOM 612 O O . PRO A 1 77 ? 11.101 2.058 -6.513 1.00 95.88 77 PRO A O 1
ATOM 615 N N . SER A 1 78 ? 13.137 2.510 -7.325 1.00 95.25 78 SER A N 1
ATOM 616 C CA . SER A 1 78 ? 13.003 3.978 -7.272 1.00 95.25 78 SER A CA 1
ATOM 617 C C . SER A 1 78 ? 11.755 4.517 -7.983 1.00 95.25 78 SER A C 1
ATOM 619 O O . SER A 1 78 ? 11.151 5.482 -7.516 1.00 95.25 78 SER A O 1
ATOM 621 N N . TYR A 1 79 ? 11.293 3.866 -9.054 1.00 94.25 79 TYR A N 1
ATOM 622 C CA . TYR A 1 79 ? 10.054 4.233 -9.749 1.00 94.25 79 TYR A CA 1
ATOM 623 C C . TYR A 1 79 ? 8.769 3.889 -8.964 1.00 94.25 79 TYR A C 1
ATOM 625 O O . TYR A 1 79 ? 7.698 4.355 -9.338 1.00 94.25 79 TYR A O 1
ATOM 633 N N . ILE A 1 80 ? 8.861 3.153 -7.852 1.00 97.25 80 ILE A N 1
ATOM 634 C CA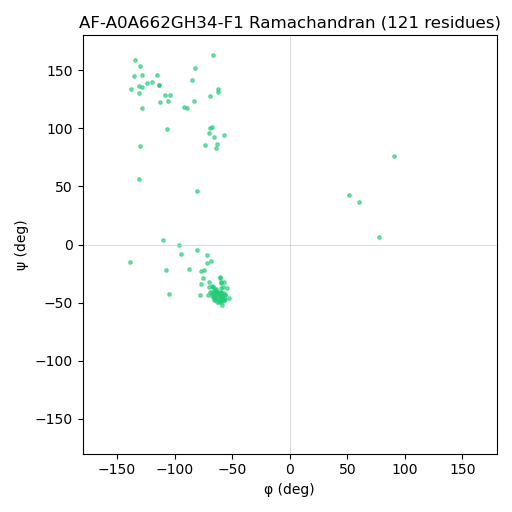 . ILE A 1 80 ? 7.795 2.971 -6.847 1.00 97.25 80 ILE A CA 1
ATOM 635 C C . ILE A 1 80 ? 8.095 3.804 -5.591 1.00 97.25 80 ILE A C 1
ATOM 637 O O . ILE A 1 80 ? 7.214 4.449 -5.027 1.00 97.25 80 ILE A O 1
ATOM 641 N N . ALA A 1 81 ? 9.352 3.817 -5.146 1.00 95.38 81 ALA A N 1
ATOM 642 C CA . ALA A 1 81 ? 9.820 4.492 -3.941 1.00 95.38 81 ALA A CA 1
ATOM 643 C C . ALA A 1 81 ? 10.052 6.009 -4.132 1.00 95.38 81 ALA A C 1
ATOM 645 O O . ALA A 1 81 ? 11.081 6.532 -3.713 1.00 95.38 81 ALA A O 1
ATOM 646 N N . ASN A 1 82 ? 9.113 6.729 -4.757 1.00 95.62 82 ASN A N 1
ATOM 647 C CA . ASN A 1 82 ? 9.237 8.167 -5.033 1.00 95.62 82 ASN A CA 1
ATOM 648 C C . ASN A 1 82 ? 7.968 8.962 -4.695 1.00 95.62 82 ASN A C 1
ATOM 650 O O . ASN A 1 82 ? 6.863 8.428 -4.670 1.00 95.62 82 ASN A O 1
ATOM 654 N N . ARG A 1 83 ? 8.125 10.278 -4.502 1.00 95.44 83 ARG A N 1
ATOM 655 C CA . ARG A 1 83 ? 7.038 11.189 -4.106 1.00 95.44 83 ARG A CA 1
ATOM 656 C C . ARG A 1 83 ? 5.823 11.137 -5.038 1.00 95.44 83 ARG A C 1
ATOM 658 O O . ARG A 1 83 ? 4.702 11.208 -4.550 1.00 95.44 83 ARG A O 1
ATOM 665 N N . HIS A 1 84 ? 6.035 10.995 -6.346 1.00 96.06 84 HIS A N 1
ATOM 666 C CA . HIS A 1 84 ? 4.947 10.962 -7.323 1.00 96.06 84 HIS A CA 1
ATOM 667 C C . HIS A 1 84 ? 4.065 9.720 -7.141 1.00 96.06 84 HIS A C 1
ATOM 669 O O . HIS A 1 84 ? 2.846 9.835 -7.039 1.00 96.06 84 HIS A O 1
ATOM 675 N N . PHE A 1 85 ? 4.668 8.534 -7.010 1.00 97.56 85 PHE A N 1
ATOM 676 C CA . PHE A 1 85 ? 3.908 7.306 -6.767 1.00 97.56 85 PHE A CA 1
ATOM 677 C C . PHE A 1 85 ? 3.177 7.337 -5.418 1.00 97.56 85 PHE A C 1
ATOM 679 O O . PHE A 1 85 ? 2.032 6.904 -5.324 1.00 97.56 85 PHE A O 1
ATOM 686 N N . TYR A 1 86 ? 3.800 7.904 -4.381 1.00 97.56 86 TYR A N 1
ATOM 687 C CA . TYR A 1 86 ? 3.155 8.070 -3.075 1.00 97.56 86 TYR A CA 1
ATOM 688 C C . TYR A 1 86 ? 1.954 9.016 -3.165 1.00 97.56 86 TYR A C 1
ATOM 690 O O . TYR A 1 86 ? 0.907 8.701 -2.611 1.00 97.56 86 TYR A O 1
ATOM 698 N N . GLY A 1 87 ? 2.067 10.111 -3.922 1.00 97.94 87 GLY A N 1
ATOM 699 C CA . GLY A 1 87 ? 0.941 10.997 -4.222 1.00 97.94 87 GLY A CA 1
ATOM 700 C C . GLY A 1 87 ? -0.209 10.262 -4.913 1.00 97.94 87 GLY A C 1
ATOM 701 O O . GLY A 1 87 ? -1.341 10.334 -4.443 1.00 97.94 87 GLY A O 1
ATOM 702 N N . ARG A 1 88 ? 0.083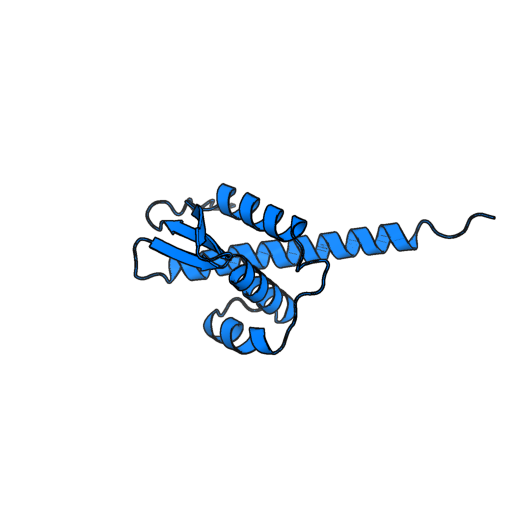 9.453 -5.945 1.00 97.81 88 ARG A N 1
ATOM 703 C CA . ARG A 1 88 ? -0.933 8.608 -6.606 1.00 97.81 88 ARG A CA 1
ATOM 704 C C . ARG A 1 88 ? -1.626 7.667 -5.622 1.00 97.81 88 ARG A C 1
ATOM 706 O O . ARG A 1 88 ? -2.840 7.505 -5.696 1.00 97.81 88 ARG A O 1
ATOM 713 N N . VAL A 1 89 ? -0.873 7.055 -4.704 1.00 98.25 89 VAL A N 1
ATOM 714 C CA . V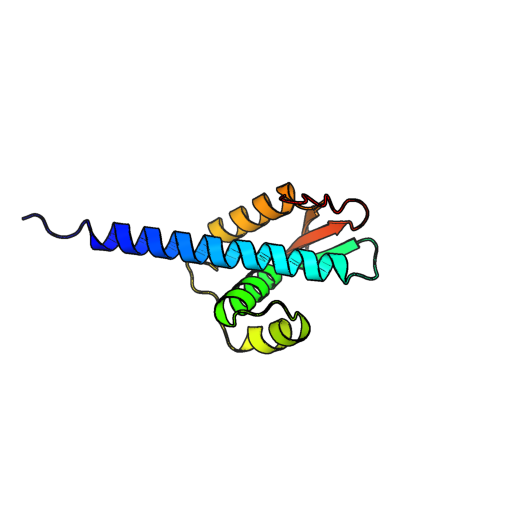AL A 1 89 ? -1.420 6.192 -3.643 1.00 98.25 89 VAL A CA 1
ATOM 715 C C . VAL A 1 89 ? -2.367 6.973 -2.735 1.00 98.25 89 VAL A C 1
ATOM 717 O O . VAL A 1 89 ? -3.472 6.502 -2.478 1.00 98.25 89 VAL A O 1
ATOM 720 N N . GLU A 1 90 ? -1.975 8.160 -2.273 1.00 98.25 90 GLU A N 1
ATOM 721 C CA . GLU A 1 90 ? -2.839 9.007 -1.443 1.00 98.25 90 GLU A CA 1
ATOM 722 C C . GLU A 1 90 ? -4.141 9.372 -2.171 1.00 98.25 90 GLU A C 1
ATOM 724 O O . GLU A 1 90 ? -5.223 9.206 -1.607 1.00 98.25 90 GLU A O 1
ATOM 729 N N . GLU A 1 91 ? -4.054 9.777 -3.441 1.00 97.50 91 GLU A N 1
ATOM 730 C CA . GLU A 1 91 ? -5.218 10.122 -4.262 1.00 97.50 91 GLU A CA 1
ATOM 731 C C . GLU A 1 91 ? -6.201 8.958 -4.412 1.00 97.50 91 GLU A C 1
ATOM 733 O O . GLU A 1 91 ? -7.402 9.130 -4.196 1.00 97.50 91 GLU A O 1
ATOM 738 N N . VAL A 1 92 ? -5.728 7.759 -4.771 1.00 96.31 92 VAL A N 1
ATOM 739 C CA . VAL A 1 92 ? -6.638 6.617 -4.962 1.00 96.31 92 VAL A CA 1
ATOM 740 C C . VAL A 1 92 ? -7.226 6.115 -3.650 1.00 96.31 92 VAL A C 1
ATOM 742 O O . VAL A 1 92 ? -8.374 5.672 -3.628 1.00 96.31 92 VAL A O 1
ATOM 745 N N . LEU A 1 93 ? -6.478 6.213 -2.548 1.00 96.38 93 LEU A N 1
ATOM 746 C CA . LEU A 1 93 ? -6.995 5.885 -1.225 1.00 96.38 93 LEU A CA 1
ATOM 747 C C . LEU A 1 93 ? -8.095 6.873 -0.821 1.00 96.38 93 LEU A C 1
ATOM 749 O O . LEU A 1 93 ? -9.154 6.434 -0.385 1.00 96.38 93 LEU A O 1
ATOM 753 N N . ALA A 1 94 ? -7.889 8.177 -1.032 1.00 95.75 94 ALA A N 1
ATOM 754 C CA . ALA A 1 94 ? -8.891 9.211 -0.755 1.00 95.75 94 ALA A CA 1
ATOM 755 C C . ALA A 1 94 ? -10.184 9.020 -1.562 1.00 95.75 94 ALA A C 1
ATOM 757 O O . ALA A 1 94 ? -11.268 9.331 -1.078 1.00 95.75 94 ALA A O 1
ATOM 758 N N . ARG A 1 95 ? -10.081 8.494 -2.789 1.00 94.31 95 ARG A N 1
ATOM 759 C CA . ARG A 1 95 ? -11.245 8.207 -3.643 1.00 94.31 95 ARG A CA 1
ATOM 760 C C . ARG A 1 95 ? -12.028 6.965 -3.213 1.00 94.31 95 ARG A C 1
ATOM 762 O O . ARG A 1 95 ? -13.217 6.885 -3.505 1.00 94.31 95 ARG A O 1
ATOM 769 N N . ARG A 1 96 ? -11.376 5.979 -2.583 1.00 92.62 96 ARG A N 1
ATOM 770 C CA . ARG A 1 96 ? -11.966 4.654 -2.301 1.00 92.62 96 ARG A CA 1
ATOM 771 C C . ARG A 1 96 ? -12.317 4.423 -0.830 1.00 92.62 96 ARG A C 1
ATOM 773 O O . ARG A 1 96 ? -13.151 3.573 -0.537 1.00 92.62 96 ARG A O 1
ATOM 780 N N . PHE A 1 97 ? -11.706 5.160 0.094 1.00 93.06 97 PHE A N 1
ATOM 781 C CA . PHE A 1 97 ? -11.889 4.982 1.534 1.00 93.06 97 PHE A CA 1
ATOM 782 C C . PHE A 1 97 ? -12.204 6.308 2.226 1.00 93.06 97 PHE A C 1
ATOM 784 O O . PHE A 1 97 ? -11.739 7.361 1.797 1.00 93.06 97 PHE A O 1
ATOM 791 N N . ASP A 1 98 ? -12.897 6.251 3.368 1.00 93.56 98 ASP A N 1
ATOM 792 C CA . ASP A 1 98 ? -12.895 7.358 4.332 1.00 93.56 98 ASP A CA 1
ATOM 793 C C . ASP A 1 98 ? -11.540 7.395 5.049 1.00 93.56 98 ASP A C 1
ATOM 795 O O . ASP A 1 98 ? -11.324 6.756 6.085 1.00 93.56 98 ASP A O 1
ATOM 799 N N . VAL A 1 99 ? -10.585 8.078 4.424 1.00 96.06 99 VAL A N 1
ATOM 800 C CA . VAL A 1 99 ? -9.203 8.186 4.881 1.00 96.06 99 VAL A CA 1
ATOM 801 C C . VAL A 1 99 ? -8.804 9.647 5.032 1.00 96.06 99 VAL A C 1
ATOM 803 O O . VAL A 1 99 ? -9.110 10.496 4.198 1.00 96.06 99 VAL A O 1
ATOM 806 N N . ARG A 1 100 ? -8.074 9.937 6.105 1.00 96.38 100 ARG A N 1
ATOM 807 C CA . ARG A 1 100 ? -7.380 11.210 6.304 1.00 96.38 100 ARG A CA 1
ATOM 808 C C . ARG A 1 100 ? -5.886 10.967 6.317 1.00 96.38 100 ARG A C 1
ATOM 810 O O . ARG A 1 100 ? -5.435 9.937 6.817 1.00 96.38 100 ARG A O 1
ATOM 817 N N . PHE A 1 101 ? -5.122 11.916 5.801 1.00 97.50 101 PHE A N 1
ATOM 818 C CA . PHE A 1 101 ? -3.671 11.836 5.845 1.00 97.50 101 PHE A CA 1
ATOM 819 C C . PHE A 1 101 ? -3.118 12.773 6.905 1.00 97.50 101 PHE A C 1
ATOM 821 O O . PHE A 1 101 ? -3.463 13.951 6.943 1.00 97.50 101 PHE A O 1
ATOM 828 N N . GLU A 1 102 ? -2.265 12.232 7.765 1.00 97.50 102 GLU A N 1
ATOM 829 C CA . GLU A 1 102 ? -1.672 12.961 8.879 1.00 97.50 102 GLU A CA 1
ATOM 830 C C . GLU A 1 102 ? -0.158 12.801 8.872 1.00 97.50 102 GLU A C 1
ATOM 832 O O . GLU A 1 102 ? 0.364 11.690 8.747 1.00 97.50 102 GLU A O 1
ATOM 837 N N . ASP A 1 103 ? 0.546 13.907 9.077 1.00 97.12 103 ASP A N 1
ATOM 838 C CA . ASP A 1 103 ? 1.984 13.900 9.294 1.00 97.12 103 ASP A CA 1
ATOM 839 C C . ASP A 1 103 ? 2.274 13.827 10.792 1.00 97.12 103 ASP A C 1
ATOM 841 O O . ASP A 1 103 ? 1.893 14.697 11.572 1.00 97.12 103 ASP A O 1
ATOM 845 N N . ARG A 1 104 ? 2.948 12.756 11.217 1.00 95.44 104 ARG A N 1
ATOM 846 C CA . ARG A 1 104 ? 3.324 12.534 12.618 1.00 95.44 104 ARG A CA 1
ATOM 847 C C . ARG A 1 104 ? 4.811 12.230 12.696 1.00 95.44 104 ARG A C 1
ATOM 849 O O . ARG A 1 104 ? 5.262 11.214 12.163 1.00 95.44 104 ARG A O 1
ATOM 856 N N . ARG A 1 105 ? 5.571 13.088 13.388 1.00 92.69 105 ARG A N 1
ATOM 857 C CA . ARG A 1 105 ? 7.032 12.949 13.575 1.00 92.69 105 ARG A CA 1
ATOM 858 C C . ARG A 1 105 ? 7.782 12.729 12.245 1.00 92.69 105 ARG A C 1
ATOM 860 O O . ARG A 1 105 ? 8.626 11.845 12.154 1.00 92.69 105 ARG A O 1
ATOM 867 N N . GLY A 1 106 ? 7.412 13.475 11.201 1.00 92.50 106 GLY A N 1
ATOM 868 C CA . GLY A 1 106 ? 8.033 13.384 9.870 1.00 92.50 106 GLY A CA 1
ATOM 869 C C . GLY A 1 106 ? 7.592 12.191 9.010 1.00 92.50 106 GLY A C 1
ATOM 870 O O . GLY A 1 106 ? 8.146 11.980 7.935 1.00 92.50 106 GLY A O 1
ATOM 871 N N . PHE A 1 107 ? 6.602 11.406 9.448 1.00 95.19 107 PHE A N 1
ATOM 872 C CA . PHE A 1 107 ? 6.030 10.320 8.653 1.00 95.19 107 PHE A CA 1
ATOM 873 C C . PHE A 1 107 ? 4.584 10.615 8.270 1.00 95.19 107 PHE A C 1
ATOM 875 O O . PHE A 1 107 ? 3.781 10.987 9.124 1.00 95.19 107 PHE A O 1
ATOM 882 N N . ARG A 1 108 ? 4.244 10.323 7.013 1.00 97.19 108 ARG A N 1
ATOM 883 C CA . ARG A 1 108 ? 2.884 10.396 6.478 1.00 97.19 108 ARG A CA 1
ATOM 884 C C . ARG A 1 108 ? 2.097 9.123 6.801 1.00 97.19 108 ARG A C 1
ATOM 886 O O . ARG A 1 108 ? 2.514 8.013 6.440 1.00 97.19 108 ARG A O 1
ATOM 893 N N . TYR A 1 109 ? 0.958 9.270 7.466 1.00 98.12 109 TYR A N 1
ATOM 894 C CA . TYR A 1 109 ? 0.040 8.187 7.821 1.00 98.12 109 TYR A CA 1
ATOM 895 C C . TYR A 1 109 ? -1.284 8.331 7.079 1.00 98.12 109 TYR A C 1
ATOM 897 O O . TYR A 1 109 ? -1.842 9.418 7.028 1.00 98.12 109 TYR A O 1
ATOM 905 N N . ALA A 1 110 ? -1.807 7.215 6.581 1.00 97.38 110 ALA A N 1
ATOM 906 C CA . ALA A 1 110 ? -3.193 7.057 6.169 1.00 97.38 110 ALA A CA 1
ATOM 907 C C . ALA A 1 110 ? -4.011 6.591 7.382 1.00 97.38 110 ALA A C 1
ATOM 909 O O . ALA A 1 110 ? -3.744 5.527 7.949 1.00 97.38 110 ALA A O 1
ATOM 910 N N . VAL A 1 111 ? -4.969 7.406 7.810 1.00 97.06 111 VAL A N 1
ATOM 911 C CA . VAL A 1 111 ? -5.865 7.155 8.940 1.00 97.06 111 VAL A CA 1
ATOM 912 C C . VAL A 1 111 ? -7.244 6.827 8.392 1.00 97.06 111 VAL A C 1
ATOM 914 O O . VAL A 1 111 ? -7.997 7.713 8.000 1.00 97.06 111 VAL A O 1
ATOM 917 N N . PHE A 1 112 ? -7.548 5.537 8.346 1.00 95.06 112 PHE A N 1
ATOM 918 C CA . PHE A 1 112 ? -8.802 4.995 7.845 1.00 95.06 112 PHE A CA 1
ATOM 919 C C . PHE A 1 112 ? -9.864 4.992 8.935 1.00 95.06 112 PHE A C 1
ATOM 921 O O . PHE A 1 112 ? -9.579 4.648 10.088 1.00 95.06 112 PHE A O 1
ATOM 928 N N . ASN A 1 113 ? -11.095 5.305 8.550 1.00 91.00 113 ASN A N 1
ATOM 929 C CA . ASN A 1 113 ? -12.272 5.214 9.392 1.00 91.00 113 ASN A CA 1
ATOM 930 C C . ASN A 1 113 ? -13.206 4.116 8.864 1.00 91.00 113 ASN A C 1
ATOM 932 O O . ASN A 1 113 ? -13.623 4.129 7.708 1.00 91.00 113 ASN A O 1
ATOM 936 N N . ARG A 1 114 ? -13.519 3.131 9.707 1.00 77.06 114 ARG A N 1
ATOM 937 C CA . ARG A 1 114 ? -14.242 1.920 9.289 1.00 77.06 114 ARG A CA 1
ATOM 938 C C . ARG A 1 114 ? -15.735 2.161 9.042 1.00 77.06 114 ARG A C 1
ATOM 940 O O . ARG A 1 114 ? -16.359 1.395 8.317 1.00 77.06 114 ARG A O 1
ATOM 947 N N . GLU A 1 115 ? -16.309 3.212 9.617 1.00 66.94 115 GLU A N 1
ATOM 948 C CA . GLU A 1 115 ? -17.753 3.483 9.541 1.00 66.94 115 GLU A CA 1
ATOM 949 C C . GLU A 1 115 ? -18.229 3.865 8.125 1.00 66.94 115 GLU A C 1
ATOM 951 O O . GLU A 1 115 ? -19.422 3.801 7.843 1.00 66.94 115 GLU A O 1
ATOM 956 N N . LYS A 1 116 ? -17.306 4.193 7.210 1.00 54.53 116 LYS A N 1
ATOM 957 C CA . LYS A 1 116 ? -17.588 4.530 5.808 1.00 54.53 116 LYS A CA 1
ATOM 958 C C . LYS A 1 116 ? -16.683 3.761 4.842 1.00 54.53 116 LYS A C 1
ATOM 960 O O . LYS A 1 116 ? -15.985 4.348 4.015 1.00 54.53 116 LYS A O 1
ATOM 965 N N . VAL A 1 117 ? -16.686 2.429 4.916 1.00 52.06 117 VAL A N 1
ATOM 966 C CA . VAL A 1 117 ? -16.206 1.641 3.771 1.00 52.06 117 VAL A CA 1
ATOM 967 C C . VAL A 1 117 ? -17.252 1.795 2.673 1.00 52.06 117 VAL A C 1
ATOM 969 O O . VAL A 1 117 ? -18.276 1.112 2.679 1.00 52.06 117 VAL A O 1
ATOM 972 N N . VAL A 1 118 ? -17.022 2.734 1.754 1.00 50.50 118 VAL A N 1
ATOM 973 C CA . VAL A 1 118 ? -17.767 2.790 0.499 1.00 50.50 118 VAL A CA 1
ATOM 974 C C . VAL A 1 118 ? -17.363 1.532 -0.254 1.00 50.50 118 VAL A C 1
ATOM 976 O O . VAL A 1 118 ? -16.334 1.492 -0.924 1.00 50.50 118 VAL A O 1
ATOM 979 N N . PHE A 1 119 ? -18.137 0.460 -0.089 1.00 44.84 119 PHE A N 1
ATOM 980 C CA . PHE A 1 119 ? -18.081 -0.667 -1.001 1.00 44.84 119 PHE A CA 1
ATOM 981 C C . PHE A 1 119 ? -18.527 -0.133 -2.358 1.00 44.84 119 PHE A C 1
ATOM 983 O O . PHE A 1 119 ? -19.698 -0.216 -2.722 1.00 44.84 119 PHE A O 1
ATOM 990 N N . ALA A 1 120 ? -17.587 0.414 -3.124 1.00 41.19 120 ALA A N 1
ATOM 991 C CA . ALA A 1 120 ? -17.689 0.386 -4.563 1.00 41.19 120 ALA A CA 1
ATOM 992 C C . ALA A 1 120 ? -17.635 -1.099 -4.939 1.00 41.19 120 ALA A C 1
ATOM 994 O O . ALA A 1 120 ? -16.573 -1.658 -5.213 1.00 41.19 120 ALA A O 1
ATOM 995 N N . ARG A 1 121 ? -18.793 -1.766 -4.855 1.00 32.16 121 ARG A N 1
ATOM 996 C CA . ARG A 1 121 ? -19.073 -2.964 -5.635 1.00 32.16 121 ARG A CA 1
ATOM 997 C C . ARG A 1 121 ? -18.884 -2.531 -7.081 1.00 32.16 121 ARG A C 1
ATOM 999 O O . ARG A 1 121 ? -19.773 -1.928 -7.671 1.00 32.16 121 ARG A O 1
ATOM 1006 N N . VAL A 1 122 ? -17.686 -2.757 -7.604 1.00 34.44 122 VAL A N 1
ATOM 1007 C CA . VAL A 1 122 ? -17.490 -2.832 -9.043 1.00 34.44 122 VAL A CA 1
ATOM 1008 C C . VAL A 1 122 ? -18.199 -4.121 -9.440 1.00 34.44 122 VAL A C 1
ATOM 1010 O O . VAL A 1 122 ? -17.724 -5.212 -9.122 1.00 34.44 122 VAL A O 1
ATOM 1013 N N . VAL A 1 123 ? -19.415 -3.940 -9.953 1.00 35.25 123 VAL A N 1
ATOM 1014 C CA . VAL A 1 123 ? -20.136 -4.917 -10.772 1.00 35.25 123 VAL A CA 1
ATOM 1015 C C . VAL A 1 123 ? -19.374 -5.069 -12.082 1.00 35.25 123 VAL A C 1
ATOM 1017 O O . VAL A 1 123 ? -18.876 -4.029 -12.573 1.00 35.25 123 VAL A O 1
#

pLDDT: mean 87.24, std 16.45, range [32.16, 98.25]

Mean predicted aligned error: 6.75 Å